Protein AF-A0JNL3-F1 (afdb_monomer)

Foldseek 3Di:
DDDDDPDDDDDPDDDPDDPPPDPPDWDFDADPPPRHTFGTPVQWPDQQDADPVGTDTDGNGD

Organism: Bo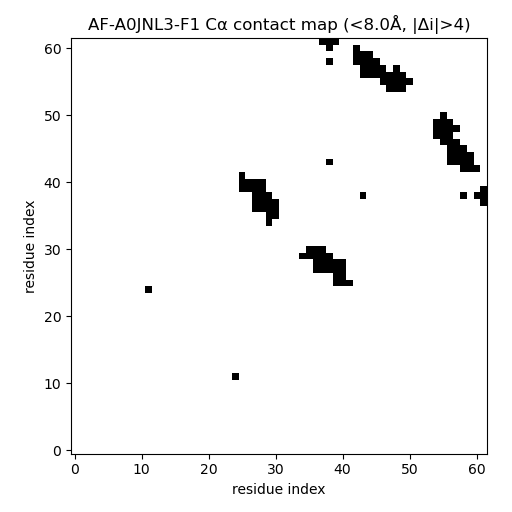s taurus (NCBI:txid9913)

Structure (mmCIF, N/CA/C/O backbone):
data_AF-A0JNL3-F1
#
_entry.id   AF-A0JNL3-F1
#
loop_
_atom_site.group_PDB
_atom_site.id
_atom_site.type_symbol
_atom_site.label_atom_id
_atom_site.label_alt_id
_atom_site.label_comp_id
_atom_site.label_asym_id
_atom_site.label_entity_id
_atom_site.label_seq_id
_atom_site.pdbx_PDB_ins_code
_atom_site.Cartn_x
_atom_site.Cartn_y
_atom_site.Cartn_z
_atom_site.occupancy
_atom_site.B_iso_or_equiv
_atom_site.auth_seq_id
_atom_site.auth_comp_id
_atom_site.auth_asym_id
_atom_site.auth_atom_id
_atom_site.pdbx_PDB_model_num
ATOM 1 N N . MET A 1 1 ? -3.614 -14.149 37.125 1.00 47.28 1 MET A N 1
ATOM 2 C CA . MET A 1 1 ? -3.423 -14.137 35.661 1.00 47.28 1 MET A CA 1
ATOM 3 C C . MET A 1 1 ? -3.230 -12.691 35.246 1.00 47.28 1 MET A C 1
ATOM 5 O O . MET A 1 1 ? -4.139 -11.919 35.519 1.00 47.28 1 MET A O 1
ATOM 9 N N . PRO A 1 2 ? -2.061 -12.272 34.736 1.00 46.44 2 PRO A N 1
ATOM 10 C CA . PRO A 1 2 ? -1.884 -10.891 34.313 1.00 46.44 2 PRO A CA 1
ATOM 11 C C . PRO A 1 2 ? -2.622 -10.680 32.989 1.00 46.44 2 PRO A C 1
ATOM 13 O O . PRO A 1 2 ? -2.362 -11.359 31.999 1.00 46.44 2 PRO A O 1
ATOM 16 N N . SER A 1 3 ? -3.599 -9.784 33.033 1.00 49.34 3 SER A N 1
ATOM 17 C CA . SER A 1 3 ? -4.461 -9.381 31.932 1.00 49.34 3 SER A CA 1
ATOM 18 C C . SER A 1 3 ? -3.643 -8.827 30.764 1.00 49.34 3 SER A C 1
ATOM 20 O O . SER A 1 3 ? -2.816 -7.934 30.943 1.00 49.34 3 SER A O 1
ATOM 22 N N . CYS A 1 4 ? -3.881 -9.350 29.562 1.00 45.47 4 CYS A N 1
ATOM 23 C CA . CYS A 1 4 ? -3.467 -8.708 28.322 1.00 45.47 4 CYS A CA 1
ATOM 24 C C . CYS A 1 4 ? -4.358 -7.485 28.083 1.00 45.47 4 CYS A C 1
ATOM 26 O O . CYS A 1 4 ? -5.463 -7.633 27.571 1.00 45.47 4 CYS A O 1
ATOM 28 N N . ASP A 1 5 ? -3.873 -6.294 28.423 1.00 49.69 5 ASP A N 1
ATOM 29 C CA . ASP A 1 5 ? -4.394 -5.044 27.866 1.00 49.69 5 ASP A CA 1
ATOM 30 C C . ASP A 1 5 ? -3.577 -4.692 26.608 1.00 49.69 5 ASP A C 1
ATOM 32 O O . ASP A 1 5 ? -2.392 -4.354 26.722 1.00 49.69 5 ASP A O 1
ATOM 36 N N . PRO A 1 6 ? -4.140 -4.792 25.388 1.00 56.22 6 PRO A N 1
ATOM 37 C CA . PRO A 1 6 ? -3.503 -4.255 24.195 1.00 56.22 6 PRO A CA 1
ATOM 38 C C . PRO A 1 6 ? -3.596 -2.723 24.239 1.00 56.22 6 PRO A C 1
ATOM 40 O 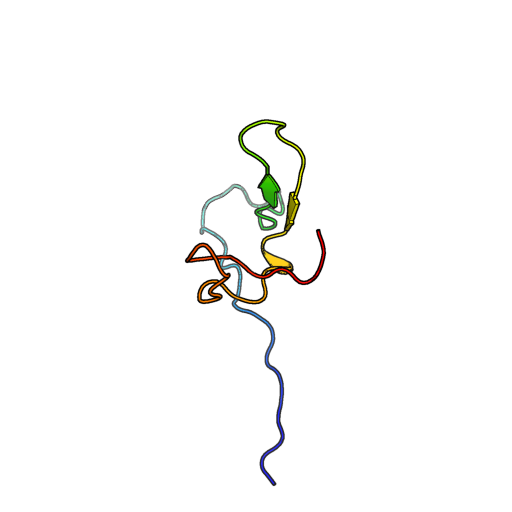O . PRO A 1 6 ? -4.599 -2.124 23.856 1.00 56.22 6 PRO A O 1
ATOM 43 N N . GLY A 1 7 ? -2.542 -2.090 24.755 1.00 51.69 7 GLY A N 1
ATOM 44 C CA . GLY A 1 7 ? -2.414 -0.636 24.795 1.00 51.69 7 GLY A CA 1
ATOM 45 C C . GLY A 1 7 ? 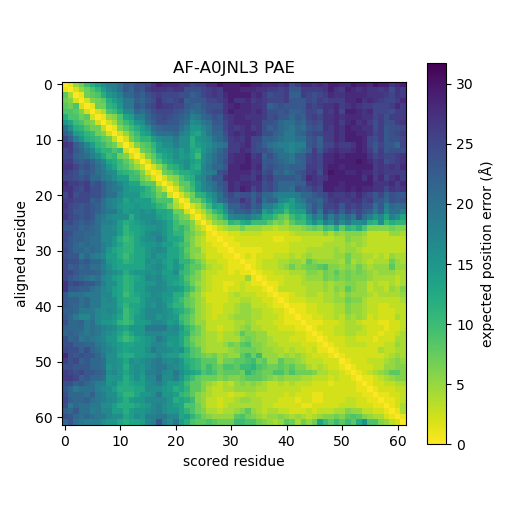-2.542 0.007 23.401 1.00 51.69 7 GLY A C 1
ATOM 46 O O . GLY A 1 7 ? -2.159 -0.603 22.398 1.00 51.69 7 GLY A O 1
ATOM 47 N N . PRO A 1 8 ? -3.070 1.240 23.312 1.00 55.81 8 PRO A N 1
ATOM 48 C CA . PRO A 1 8 ? -3.222 1.939 22.044 1.00 55.81 8 PRO A CA 1
ATOM 49 C C . PRO A 1 8 ? -1.852 2.239 21.411 1.00 55.81 8 PRO A C 1
ATOM 51 O O . PRO A 1 8 ? -0.896 2.615 22.090 1.00 55.81 8 PRO A O 1
ATOM 54 N N . ALA A 1 9 ? -1.789 2.045 20.093 1.00 53.91 9 ALA A N 1
ATOM 55 C CA . ALA A 1 9 ? -0.666 2.273 19.182 1.00 53.91 9 ALA A CA 1
ATOM 56 C C . ALA A 1 9 ? 0.090 3.610 19.421 1.00 53.91 9 ALA A C 1
ATOM 58 O O . ALA A 1 9 ? -0.474 4.552 19.984 1.00 53.91 9 ALA A O 1
ATOM 59 N N . PRO A 1 10 ? 1.370 3.732 19.001 1.00 49.09 10 PRO A N 1
ATOM 60 C CA . PRO A 1 10 ? 2.252 4.804 19.450 1.00 49.09 10 PRO A CA 1
ATOM 61 C C . PRO A 1 10 ? 1.742 6.185 19.027 1.00 49.09 10 PRO A C 1
ATOM 63 O O . PRO A 1 10 ? 1.423 6.440 17.868 1.00 49.09 10 PRO A O 1
ATOM 66 N N . ALA A 1 11 ? 1.712 7.081 20.008 1.00 45.41 11 ALA A N 1
ATOM 67 C CA . ALA A 1 11 ? 1.282 8.461 19.899 1.00 45.41 11 ALA A CA 1
ATOM 68 C C . ALA A 1 11 ? 1.967 9.220 18.742 1.00 45.41 11 ALA A C 1
ATOM 70 O O . ALA A 1 11 ? 3.179 9.449 18.749 1.00 45.41 11 ALA A O 1
ATOM 71 N N . CYS A 1 12 ? 1.159 9.702 17.794 1.00 52.50 12 CYS A N 1
ATOM 72 C CA . CYS A 1 12 ? 1.486 10.830 16.923 1.00 52.50 12 CYS A CA 1
ATOM 73 C C . CYS A 1 12 ? 1.706 12.085 17.793 1.00 52.50 12 CYS A C 1
ATOM 75 O O . CYS A 1 12 ? 0.762 12.816 18.092 1.00 52.50 12 CYS A O 1
ATOM 77 N N . LEU A 1 13 ? 2.940 12.340 18.236 1.00 58.50 13 LEU A N 1
ATOM 78 C CA . LEU A 1 13 ? 3.271 13.575 18.950 1.00 58.50 13 LEU A CA 1
ATOM 79 C C . LEU A 1 13 ? 3.235 14.775 17.983 1.00 58.50 13 LEU A C 1
ATOM 81 O O . LEU A 1 13 ? 3.856 14.725 16.917 1.00 58.50 13 LEU A O 1
ATOM 85 N N . PRO A 1 14 ? 2.550 15.876 18.336 1.00 53.22 14 PRO A N 1
ATOM 86 C CA . PRO A 1 14 ? 2.483 17.063 17.500 1.00 53.22 14 PRO A CA 1
ATOM 87 C C 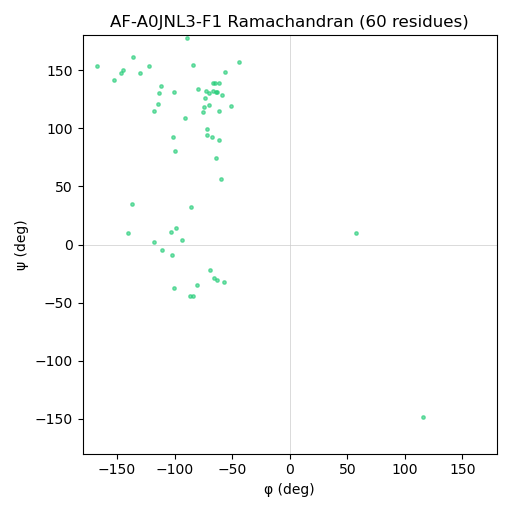. PRO A 1 14 ? 3.822 17.808 17.528 1.00 53.22 14 PRO A C 1
ATOM 89 O O . PRO A 1 14 ? 4.380 18.096 18.589 1.00 53.22 14 PRO A O 1
ATOM 92 N N . ALA A 1 15 ? 4.326 18.181 16.351 1.00 51.72 15 ALA A N 1
ATOM 93 C CA . ALA A 1 15 ? 5.379 19.181 16.254 1.00 51.72 15 ALA A CA 1
ATOM 94 C C . ALA A 1 15 ? 4.840 20.501 16.828 1.00 51.72 15 ALA A C 1
ATOM 96 O O . ALA A 1 15 ? 3.902 21.081 16.282 1.00 51.72 15 ALA A O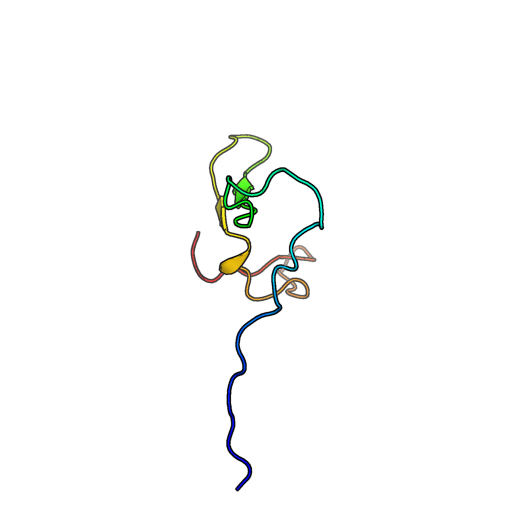 1
ATOM 97 N N . LYS A 1 16 ? 5.425 20.964 17.938 1.00 50.31 16 LYS A N 1
ATOM 98 C CA . LYS A 1 16 ? 5.127 22.241 18.603 1.00 50.31 16 LYS A CA 1
ATOM 99 C C . LYS A 1 16 ? 5.481 23.431 17.698 1.00 50.31 16 LYS A C 1
ATOM 101 O O . LYS A 1 16 ? 6.487 24.090 17.920 1.00 50.31 16 LYS A O 1
ATOM 106 N N . THR A 1 17 ? 4.690 23.707 16.665 1.00 52.19 17 THR A N 1
ATOM 107 C CA . THR A 1 17 ? 4.739 24.967 15.905 1.00 52.19 17 THR A CA 1
ATOM 108 C C . THR A 1 17 ? 3.334 25.346 15.426 1.00 52.19 17 THR A C 1
ATOM 110 O O . THR A 1 17 ? 2.502 24.478 15.180 1.00 52.19 17 THR A O 1
ATOM 113 N N . PHE A 1 18 ? 3.078 26.654 15.349 1.00 50.53 18 PHE A N 1
ATOM 114 C CA . PHE A 1 18 ? 1.814 27.378 15.122 1.00 50.53 18 PHE A CA 1
ATOM 115 C C . PHE A 1 18 ? 1.089 27.051 13.789 1.00 50.53 18 PHE A C 1
ATOM 117 O O . PHE A 1 18 ? 0.834 27.914 12.957 1.00 50.53 18 PHE A O 1
ATOM 124 N N . ARG A 1 19 ? 0.774 25.780 13.526 1.00 50.19 19 ARG A N 1
ATOM 125 C CA . ARG A 1 19 ? 0.146 25.314 12.272 1.00 50.19 19 ARG A CA 1
ATOM 126 C C . ARG A 1 19 ? -0.967 24.295 12.545 1.00 50.19 19 ARG A C 1
ATOM 128 O O . ARG A 1 19 ? -1.171 23.348 11.789 1.00 50.19 19 ARG A O 1
ATOM 135 N N . SER A 1 20 ? -1.670 24.509 13.654 1.00 46.59 20 SER A N 1
ATOM 136 C CA . SER A 1 20 ? -2.515 23.546 14.370 1.00 46.59 20 SER A CA 1
ATOM 137 C C . SER A 1 20 ? -3.965 23.425 13.875 1.00 46.59 20 SER A C 1
ATOM 139 O O . SER A 1 20 ? -4.846 23.143 14.676 1.00 46.59 20 SER A O 1
ATOM 141 N N . TYR A 1 21 ? -4.236 23.610 12.580 1.00 51.28 21 TYR A N 1
ATOM 142 C CA . TYR A 1 21 ? -5.594 23.427 12.025 1.00 51.28 21 TYR A CA 1
ATOM 143 C C . TYR A 1 21 ? -5.703 22.319 10.972 1.00 51.28 21 TYR A C 1
ATOM 145 O O . TYR A 1 21 ? -6.775 22.103 10.419 1.00 51.28 21 TYR A O 1
ATOM 153 N N . LEU A 1 22 ? -4.618 21.596 10.682 1.00 52.59 22 LEU A N 1
ATOM 154 C CA . LEU A 1 22 ? -4.640 20.503 9.711 1.00 52.59 22 LEU A CA 1
ATOM 155 C C . LEU A 1 22 ? -4.279 19.190 10.416 1.00 52.59 22 LEU A C 1
ATOM 157 O O . LEU A 1 22 ? -3.133 19.059 10.858 1.00 52.59 22 LEU A O 1
ATOM 161 N N . PRO A 1 23 ? -5.201 18.213 10.515 1.00 48.88 23 PRO A N 1
ATOM 162 C CA . PRO A 1 23 ? -4.894 16.894 11.052 1.00 48.88 23 PRO A CA 1
ATOM 163 C C . PRO A 1 23 ? -3.940 16.186 10.083 1.00 48.88 23 PRO A C 1
ATOM 165 O O . PRO A 1 23 ? -4.341 15.569 9.100 1.00 48.88 23 PRO A O 1
ATOM 168 N N . ARG A 1 24 ? -2.634 16.325 10.316 1.00 58.22 24 ARG A N 1
ATOM 169 C CA . ARG A 1 24 ? -1.588 15.658 9.533 1.00 58.22 24 ARG A CA 1
ATOM 170 C C . ARG A 1 24 ? -1.097 14.429 10.285 1.00 58.22 24 ARG A C 1
ATOM 172 O O . ARG A 1 24 ? -0.045 14.508 10.910 1.00 58.22 24 ARG A O 1
ATOM 179 N N . CYS A 1 25 ? -1.808 13.303 10.227 1.00 57.91 25 CYS A N 1
ATOM 180 C CA . CYS A 1 25 ? -1.203 12.053 10.714 1.00 57.91 25 CYS A CA 1
ATOM 181 C C . CYS A 1 25 ? -1.474 10.773 9.922 1.00 57.91 25 CYS A C 1
ATOM 183 O O . CYS A 1 25 ? -1.013 9.725 10.345 1.00 57.91 25 CYS A O 1
ATOM 185 N N . HIS A 1 2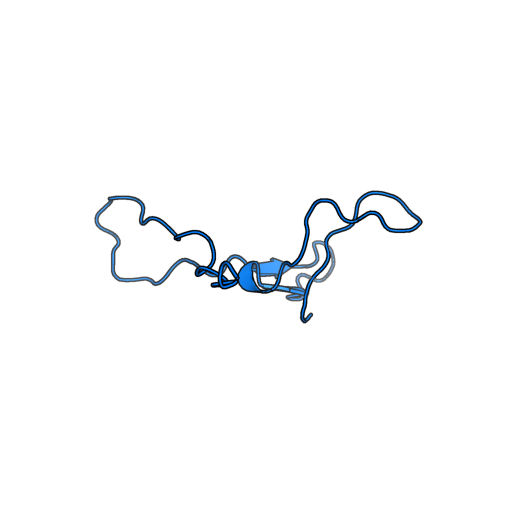6 ? -2.068 10.831 8.730 1.00 66.56 26 HIS A N 1
ATOM 186 C CA . HIS A 1 26 ? -2.172 9.638 7.884 1.00 66.56 26 HIS A CA 1
ATOM 187 C C . HIS A 1 26 ? -1.113 9.694 6.783 1.00 66.56 26 HIS A C 1
ATOM 189 O O . HIS A 1 26 ? -1.308 10.313 5.737 1.00 66.56 26 HIS A O 1
ATOM 195 N N . ARG A 1 27 ? 0.060 9.097 7.037 1.00 75.25 27 ARG A N 1
ATOM 196 C CA . ARG A 1 27 ? 1.028 8.827 5.962 1.00 75.25 27 ARG A CA 1
ATOM 197 C C . ARG A 1 27 ? 0.482 7.659 5.140 1.00 75.25 27 ARG A C 1
ATOM 199 O O . ARG A 1 27 ? 0.176 6.616 5.701 1.00 75.25 27 ARG A O 1
ATOM 206 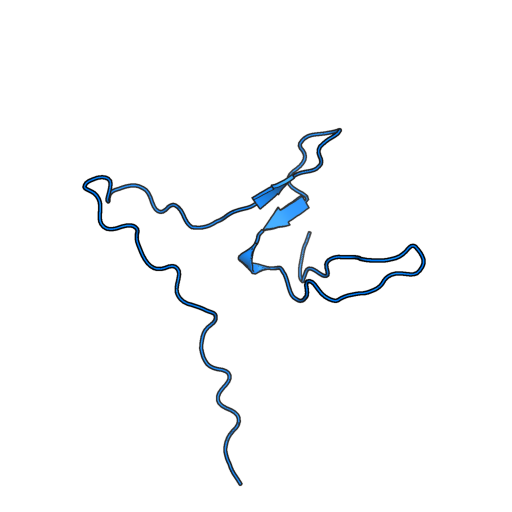N N . THR A 1 28 ? 0.357 7.824 3.831 1.00 84.94 28 THR A N 1
ATOM 207 C CA . THR A 1 28 ? -0.156 6.778 2.932 1.00 84.94 28 THR A CA 1
ATOM 208 C C . THR A 1 28 ? 0.972 6.289 2.038 1.00 84.94 28 THR A C 1
ATOM 210 O O . THR A 1 28 ? 1.747 7.087 1.506 1.00 84.94 28 THR A O 1
ATOM 213 N N . TYR A 1 29 ? 1.067 4.981 1.859 1.00 87.19 29 TYR A N 1
ATOM 214 C CA . TYR A 1 29 ? 1.945 4.363 0.881 1.00 87.19 29 TYR A CA 1
ATOM 215 C C . TYR A 1 29 ? 1.293 4.439 -0.497 1.00 87.19 29 TYR A C 1
ATOM 217 O O . TYR A 1 29 ? 0.103 4.164 -0.659 1.00 87.19 29 TYR A O 1
ATOM 225 N N . SER A 1 30 ? 2.075 4.838 -1.496 1.00 90.06 30 SER A N 1
ATOM 226 C CA . SER A 1 30 ? 1.645 4.883 -2.891 1.00 90.06 30 SER A CA 1
ATOM 227 C C . SER A 1 30 ? 2.662 4.177 -3.772 1.00 90.06 30 SER A C 1
ATOM 229 O O . SER A 1 30 ? 3.860 4.168 -3.477 1.00 90.06 30 SER A O 1
ATOM 231 N N . CYS A 1 31 ? 2.180 3.556 -4.843 1.00 88.94 31 CYS A N 1
ATOM 232 C CA . CYS A 1 31 ? 3.052 2.930 -5.825 1.00 88.94 31 CYS A CA 1
ATOM 233 C C . CYS A 1 31 ? 3.869 4.004 -6.553 1.00 88.94 31 CYS A C 1
ATOM 235 O O . CYS A 1 31 ? 3.312 4.973 -7.061 1.00 88.94 31 CYS A O 1
ATOM 237 N N . VAL A 1 32 ? 5.182 3.818 -6.679 1.00 90.12 32 VAL A N 1
ATOM 238 C CA . VAL A 1 32 ? 6.038 4.774 -7.401 1.00 90.12 32 VAL A CA 1
ATOM 239 C C . VAL A 1 32 ? 5.718 4.842 -8.901 1.00 90.12 32 VAL A C 1
ATOM 241 O O . VAL A 1 32 ? 5.879 5.892 -9.517 1.00 90.12 32 VAL A O 1
ATOM 244 N N . HIS A 1 33 ? 5.225 3.745 -9.482 1.00 94.44 33 HIS A N 1
ATOM 245 C CA . HIS A 1 33 ? 4.991 3.630 -10.922 1.00 94.44 33 HIS A CA 1
ATOM 246 C C . HIS A 1 33 ? 3.621 4.159 -11.350 1.00 94.44 33 HIS A C 1
ATOM 248 O O . HIS A 1 33 ? 3.530 4.883 -12.335 1.00 94.44 33 HIS A O 1
ATOM 254 N N . CYS A 1 34 ? 2.558 3.831 -10.608 1.00 93.94 34 CYS A N 1
ATOM 255 C CA . CYS A 1 34 ? 1.193 4.240 -10.957 1.00 93.94 34 CYS A CA 1
ATOM 256 C C . CYS A 1 34 ? 0.588 5.282 -10.008 1.00 93.94 34 CYS A C 1
ATOM 258 O O . CYS A 1 34 ? -0.518 5.749 -10.256 1.00 93.94 34 CYS A O 1
ATOM 260 N N . ARG A 1 35 ? 1.283 5.652 -8.923 1.00 89.75 35 ARG A N 1
ATOM 261 C CA . ARG A 1 35 ? 0.812 6.582 -7.875 1.00 89.75 35 ARG A CA 1
ATOM 262 C C . ARG A 1 35 ? -0.496 6.180 -7.187 1.00 89.75 35 ARG A C 1
ATOM 264 O O . ARG A 1 35 ? -1.022 6.958 -6.399 1.00 89.75 35 ARG A O 1
ATOM 271 N N . ALA A 1 36 ? -0.985 4.963 -7.425 1.00 89.62 36 ALA A N 1
ATOM 272 C CA . ALA A 1 36 ? -2.138 4.419 -6.726 1.00 89.62 36 ALA A CA 1
ATOM 273 C C . ALA A 1 36 ? -1.851 4.331 -5.222 1.00 89.62 36 ALA A C 1
ATOM 275 O O . ALA A 1 36 ? -0.743 3.965 -4.815 1.00 89.62 36 ALA A O 1
ATOM 276 N N . HIS A 1 37 ? -2.846 4.676 -4.407 1.00 87.00 37 HIS A N 1
ATOM 277 C CA . HIS A 1 37 ? -2.789 4.489 -2.962 1.00 87.00 37 HIS A CA 1
ATOM 278 C C . HIS A 1 37 ? -2.854 2.993 -2.659 1.00 87.00 37 HIS A C 1
ATOM 280 O O . HIS A 1 37 ? -3.806 2.342 -3.066 1.00 87.00 37 HIS A O 1
ATOM 286 N N . LEU A 1 38 ? -1.815 2.467 -2.008 1.00 87.50 38 LEU A N 1
ATOM 287 C CA . LEU A 1 38 ? -1.682 1.036 -1.728 1.00 87.50 38 LEU A CA 1
ATOM 288 C C . LEU A 1 38 ? -2.068 0.673 -0.302 1.00 87.50 38 LEU A C 1
ATOM 290 O O . LEU A 1 38 ? -2.548 -0.418 -0.082 1.00 87.50 38 LEU A O 1
ATOM 294 N N . ALA A 1 39 ? -1.743 1.516 0.677 1.00 88.12 39 ALA A N 1
ATOM 295 C CA . ALA A 1 39 ? -2.042 1.231 2.078 1.00 88.12 39 ALA A CA 1
ATOM 296 C C . ALA A 1 39 ? -1.839 2.477 2.933 1.00 88.12 39 ALA A C 1
ATOM 298 O O . ALA A 1 39 ? -1.000 3.333 2.628 1.00 88.12 39 ALA A O 1
ATOM 299 N N . LYS A 1 40 ? -2.546 2.566 4.056 1.00 86.25 40 LYS A N 1
ATOM 300 C CA . LYS A 1 40 ? -2.268 3.577 5.085 1.00 86.25 40 LYS A CA 1
ATOM 301 C C . LYS A 1 40 ? -1.155 3.100 6.012 1.00 86.25 40 LYS A C 1
ATOM 303 O O . LYS A 1 40 ? -0.955 1.905 6.206 1.00 86.25 40 LYS A O 1
ATOM 308 N N . HIS A 1 41 ? -0.440 4.040 6.623 1.00 85.25 41 HIS A N 1
ATOM 309 C CA . HIS A 1 41 ? 0.550 3.711 7.647 1.00 85.25 41 HIS A CA 1
ATOM 310 C C . HIS A 1 41 ? -0.073 3.062 8.882 1.00 85.25 41 HIS A C 1
ATOM 312 O O . HIS A 1 41 ? 0.560 2.209 9.491 1.00 85.25 41 HIS A O 1
ATOM 318 N N . ASP A 1 42 ? -1.315 3.417 9.198 1.00 84.94 42 ASP A N 1
ATOM 319 C CA . ASP A 1 42 ? -2.033 2.883 10.359 1.00 84.94 42 ASP A CA 1
ATOM 320 C C . ASP A 1 42 ? -2.401 1.403 10.197 1.00 84.94 42 ASP A C 1
ATOM 322 O O . ASP A 1 42 ? -2.604 0.701 11.179 1.00 84.94 42 ASP A O 1
ATOM 326 N N . GLU A 1 43 ? -2.461 0.917 8.956 1.00 86.88 43 GLU A N 1
ATOM 327 C CA . GLU A 1 43 ? -2.789 -0.472 8.632 1.00 86.88 43 GLU A CA 1
ATOM 328 C C . GLU A 1 43 ? -1.528 -1.338 8.478 1.00 86.88 43 GLU A C 1
ATOM 330 O O . GLU A 1 43 ? -1.623 -2.514 8.132 1.00 86.88 43 GLU A O 1
ATOM 335 N N . LEU A 1 44 ? -0.335 -0.786 8.732 1.00 87.62 44 LEU A N 1
ATOM 336 C CA . LEU A 1 44 ? 0.926 -1.522 8.691 1.00 87.62 44 LEU A CA 1
ATOM 337 C C . LEU A 1 44 ? 1.067 -2.417 9.931 1.00 87.62 44 LEU A C 1
ATOM 339 O O . LEU A 1 44 ? 1.257 -1.935 11.044 1.00 87.62 44 LEU A O 1
ATOM 343 N N . ILE A 1 45 ? 1.068 -3.72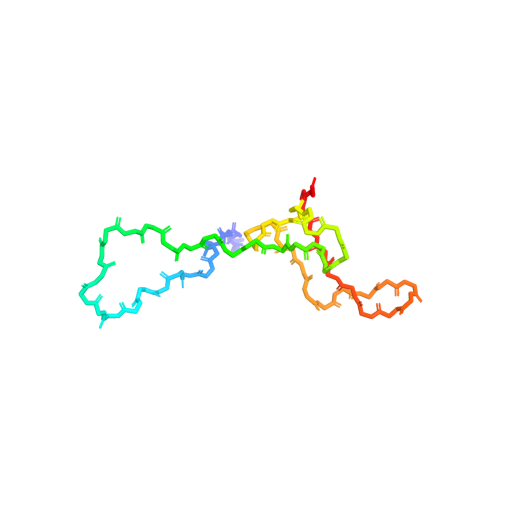9 9.713 1.00 89.50 45 ILE A N 1
ATOM 344 C CA . ILE A 1 45 ? 1.202 -4.744 10.763 1.00 89.50 45 ILE A CA 1
ATOM 345 C C . ILE A 1 45 ? 2.678 -4.981 11.105 1.00 89.50 45 ILE A C 1
ATOM 347 O O . ILE A 1 45 ? 3.038 -5.071 12.277 1.00 89.50 45 ILE A O 1
ATOM 351 N N . SER A 1 46 ? 3.560 -5.100 10.101 1.00 87.69 46 SER A N 1
ATOM 352 C CA . SER A 1 46 ? 4.978 -5.404 10.353 1.00 87.69 46 SER A CA 1
ATOM 353 C C . SER A 1 46 ? 5.940 -4.889 9.280 1.00 87.69 46 SER A C 1
ATOM 355 O O . SER A 1 46 ? 5.672 -4.960 8.081 1.00 87.69 46 SER A O 1
ATOM 357 N N . LYS A 1 47 ? 7.110 -4.413 9.740 1.00 89.00 47 LYS A N 1
ATOM 358 C CA . LYS A 1 47 ? 8.262 -3.972 8.923 1.00 89.00 47 LYS A CA 1
ATOM 359 C C . LYS A 1 47 ? 9.403 -4.990 8.844 1.00 89.00 47 LYS A C 1
ATOM 361 O O . LYS A 1 47 ? 10.371 -4.770 8.113 1.00 89.00 47 LYS A O 1
ATOM 366 N N . SER A 1 48 ? 9.332 -6.048 9.646 1.00 90.94 48 SER A N 1
ATOM 367 C CA . SER A 1 48 ? 10.321 -7.130 9.698 1.00 90.94 48 SER A CA 1
ATOM 368 C C . SER A 1 48 ? 9.841 -8.387 8.974 1.00 90.94 48 SER A C 1
ATOM 370 O O . SER A 1 48 ? 10.470 -9.434 9.085 1.00 90.94 48 SER A O 1
ATOM 372 N N . PHE A 1 49 ? 8.743 -8.292 8.224 1.00 92.12 49 PHE A N 1
ATOM 373 C CA . PHE A 1 49 ? 8.230 -9.403 7.445 1.00 92.12 49 PHE A CA 1
ATOM 374 C C . PHE A 1 49 ? 9.210 -9.769 6.312 1.00 92.12 49 PHE A C 1
ATOM 376 O O . PHE A 1 49 ? 9.815 -8.907 5.667 1.00 92.12 49 PHE A O 1
ATOM 383 N N . GLN A 1 50 ? 9.400 -11.067 6.088 1.00 93.44 50 GLN A N 1
ATOM 384 C CA . GLN A 1 50 ? 10.190 -11.601 4.980 1.00 93.44 50 GLN A CA 1
ATOM 385 C C . GLN A 1 50 ? 9.254 -12.364 4.048 1.00 93.44 50 GLN A C 1
ATOM 387 O O . GLN A 1 50 ? 8.590 -13.310 4.463 1.00 93.44 50 GLN A O 1
ATOM 392 N N . GLY A 1 51 ? 9.198 -11.931 2.792 1.00 87.75 51 GLY A N 1
ATOM 393 C CA . GLY A 1 51 ? 8.605 -12.699 1.706 1.00 87.75 51 GLY A CA 1
ATOM 394 C C . GLY A 1 51 ? 9.645 -13.607 1.048 1.00 87.75 51 GLY A C 1
ATOM 395 O O . GLY A 1 51 ? 10.834 -13.556 1.363 1.00 87.75 51 GLY A O 1
ATOM 396 N N . SER A 1 52 ? 9.209 -14.394 0.068 1.00 93.56 52 SER A N 1
ATOM 397 C CA . SER A 1 52 ? 10.084 -15.279 -0.715 1.00 93.56 52 SER A CA 1
ATOM 398 C C . SER A 1 52 ? 11.234 -14.545 -1.414 1.00 93.56 52 SER A C 1
ATOM 400 O O . SER A 1 52 ? 12.322 -15.090 -1.553 1.00 93.56 52 SER A O 1
ATOM 402 N N . HIS A 1 53 ? 11.011 -13.295 -1.825 1.00 91.25 53 HIS A N 1
ATOM 403 C CA . HIS A 1 53 ? 11.991 -12.475 -2.545 1.00 91.25 53 HIS A CA 1
ATOM 404 C C . HIS A 1 53 ? 12.749 -11.481 -1.644 1.00 91.25 53 HIS A C 1
ATOM 406 O O . HIS A 1 53 ? 13.390 -10.560 -2.147 1.00 91.25 53 HIS A O 1
ATOM 412 N N . GLY A 1 54 ? 12.677 -11.637 -0.316 1.00 92.81 54 GLY A N 1
ATOM 413 C CA . GLY A 1 54 ? 13.398 -10.799 0.644 1.00 92.81 54 GLY A CA 1
ATOM 414 C C . GLY A 1 54 ? 12.487 -9.968 1.547 1.00 92.81 54 GLY A C 1
ATOM 415 O O . GLY A 1 54 ? 11.401 -10.396 1.932 1.00 92.81 54 GLY A O 1
ATOM 416 N N . ARG A 1 55 ? 12.958 -8.784 1.958 1.00 92.25 55 ARG A N 1
ATOM 417 C CA . ARG A 1 55 ? 12.229 -7.929 2.911 1.00 92.25 55 ARG A CA 1
ATOM 418 C C . ARG A 1 55 ? 10.907 -7.463 2.313 1.00 92.25 55 ARG A C 1
ATOM 420 O O . ARG A 1 55 ? 10.877 -6.930 1.207 1.00 92.25 55 ARG A O 1
ATOM 427 N N . ALA A 1 56 ? 9.843 -7.609 3.086 1.00 91.62 56 ALA A N 1
ATOM 428 C CA . ALA A 1 56 ? 8.509 -7.175 2.722 1.00 91.62 56 ALA A CA 1
ATOM 429 C C . ALA A 1 56 ? 7.838 -6.469 3.910 1.00 91.62 56 ALA A C 1
ATOM 431 O O . ALA A 1 56 ? 8.262 -6.579 5.060 1.00 91.62 56 ALA A O 1
ATOM 432 N N . TYR A 1 57 ? 6.796 -5.701 3.615 1.00 90.00 57 TYR A N 1
ATOM 433 C CA . TYR A 1 57 ? 5.994 -4.992 4.607 1.00 90.00 57 TYR A CA 1
ATOM 434 C C . TYR A 1 57 ? 4.596 -5.595 4.599 1.00 90.00 57 TYR A C 1
ATOM 436 O O . TYR A 1 57 ? 4.020 -5.776 3.527 1.00 90.00 57 TYR A O 1
ATOM 444 N N . LEU A 1 58 ? 4.078 -5.93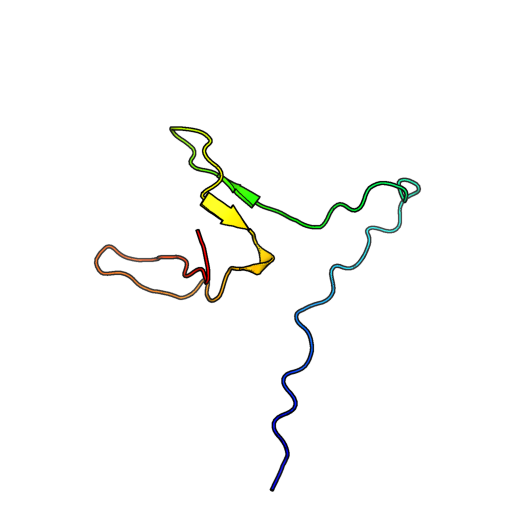1 5.777 1.00 90.56 58 LEU A N 1
ATOM 445 C CA . LEU A 1 58 ? 2.766 -6.553 5.919 1.00 90.56 58 LEU A CA 1
ATOM 446 C C . LEU A 1 58 ? 1.734 -5.510 6.340 1.00 90.56 58 LEU A C 1
ATOM 448 O O . LEU A 1 58 ? 1.964 -4.788 7.311 1.00 90.56 58 LEU A O 1
ATOM 452 N N . PHE A 1 59 ? 0.599 -5.481 5.644 1.00 91.75 59 PHE A N 1
ATOM 453 C CA . PHE A 1 59 ? -0.525 -4.580 5.896 1.00 91.75 59 PHE A CA 1
ATOM 454 C C . PHE A 1 59 ? -1.812 -5.371 6.152 1.00 91.75 59 PHE A C 1
ATOM 456 O O . PHE A 1 59 ? -1.946 -6.497 5.679 1.00 91.75 59 PHE A O 1
ATOM 463 N N . ASN A 1 60 ? -2.742 -4.778 6.899 1.00 88.50 60 ASN A N 1
ATOM 464 C CA . ASN A 1 60 ? -4.039 -5.374 7.227 1.00 88.50 60 ASN A CA 1
ATOM 465 C C . ASN A 1 60 ? -5.068 -5.222 6.096 1.00 88.50 60 ASN A C 1
ATOM 467 O O . ASN A 1 60 ? -5.888 -6.109 5.890 1.00 88.50 60 ASN A O 1
ATOM 471 N N . SER A 1 61 ? -5.021 -4.103 5.370 1.00 81.25 61 SER A N 1
ATOM 472 C CA . SER A 1 61 ? -5.860 -3.815 4.204 1.00 81.25 61 SER A CA 1
ATOM 473 C C . SER A 1 61 ? -5.049 -3.009 3.180 1.00 81.25 61 SER A C 1
ATOM 475 O O . SER A 1 61 ? -4.109 -2.302 3.557 1.00 81.25 61 SER A O 1
ATOM 477 N N . VAL A 1 62 ? -5.372 -3.174 1.889 1.00 79.25 62 VAL A N 1
ATOM 478 C CA . VAL A 1 62 ? -4.725 -2.502 0.744 1.00 79.25 62 VAL A CA 1
ATOM 479 C C . VAL A 1 62 ? -5.749 -1.924 -0.223 1.00 79.25 62 VAL A C 1
ATOM 481 O O . VAL A 1 62 ? -6.805 -2.574 -0.391 1.00 79.25 62 VAL A O 1
#

Secondary structure (DSSP, 8-state):
---------------SSS-TTS-----EEE-TTT--EEEEGGGEEESS-EETTEE--EES--

Sequence (62 aa):
MPSCDPGPAPACLPAKTFRSYLPRCHRTYSCVHCRAHLAKHDELISKSFQGSHGRAYLFNSV

Solvent-accessible surface area (backbone atoms only — not comparable to full-atom values): 4397 Å² total; per-residue (Å²): 129,87,78,88,74,86,71,82,75,85,78,86,75,77,77,94,60,102,63,88,85,62,95,83,77,83,56,65,45,53,41,90,87,77,62,46,79,45,32,50,57,90,35,52,73,39,81,83,37,72,50,96,91,39,86,36,72,40,59,77,58,105

Radius of gyration: 16.11 Å; Cα contacts (8 Å, |Δi|>4): 58; chains: 1; bounding box: 19×43×47 Å

pLDDT: mean 73.27, std 18.59, range [45.41, 94.44]

Nearest PDB structures (foldseek):
  8qbn-assembly1_Y  TM=6.813E-01  e=6.225E-02  Homo sapiens
  5n5y-assembly1_I  TM=3.759E-01  e=4.642E+00  Saccharomyces cerevisiae

Mean predicted aligned error: 13.4 Å

InterPro domains:
  IPR034751 Yippee domain [PS51792] (27-62)
  IPR039058 Yippee family [PTHR13848] (16-62)